Protein AF-A0A822EPQ9-F1 (afdb_monomer_lite)

Secondary structure (DSSP, 8-state):
-HHHHHHHH--SS-HHHHHHHHHHHHHH-EEPPHHHHHHHHHTHHHHHH-HHHHHHHEEETTTTEEP-TT-EE--HHHHHHHHHHHHH-THHHHTSHHHHHHHHHHHHTT----HHHHHT--PPP-PPEEEEEETTEEEEE--TT--

Radius of gyration: 19.86 Å; chains: 1; bounding box: 43×43×46 Å

Foldseek 3Di:
DVVVCCVPPNDDDALLVVLVVVLVCQAVFDAQAQVNQVVCVVCLVVLVVDPVSCVFFQPDPVVSHGDHGRDTTHNNVVSVVSNCCSVVNCCCCLPNDVLVVVQVVCVVVVHDDDSVNSNPDDDDDDFFDWDDPDPPDIDGHDDPPPD

Structure (mmCIF, N/CA/C/O backbone):
data_AF-A0A822EPQ9-F1
#
_entry.id   AF-A0A822EPQ9-F1
#
loop_
_atom_site.group_PDB
_atom_site.id
_atom_site.type_symbol
_atom_site.label_atom_id
_atom_site.label_alt_id
_atom_site.label_comp_id
_atom_site.label_asym_id
_atom_site.label_entity_id
_atom_site.label_seq_id
_atom_site.pdbx_PDB_ins_code
_atom_site.Cartn_x
_atom_site.Cartn_y
_atom_site.Cartn_z
_atom_site.occupancy
_atom_site.B_iso_or_equiv
_atom_site.auth_seq_id
_atom_site.auth_comp_id
_atom_site.auth_asym_id
_atom_site.auth_atom_id
_atom_site.pdbx_PDB_model_num
ATOM 1 N N . ALA A 1 1 ? 3.995 -3.486 -11.607 1.00 85.81 1 ALA A N 1
ATOM 2 C CA . ALA A 1 1 ? 5.101 -2.502 -11.711 1.00 85.81 1 ALA A CA 1
ATOM 3 C C . ALA A 1 1 ? 6.364 -2.979 -10.991 1.00 85.81 1 ALA A C 1
ATOM 5 O O . ALA A 1 1 ? 7.373 -3.169 -11.655 1.00 85.81 1 ALA A O 1
ATOM 6 N N . TYR A 1 2 ? 6.314 -3.237 -9.674 1.00 92.31 2 TYR A N 1
ATOM 7 C CA . TYR A 1 2 ? 7.493 -3.632 -8.882 1.00 92.31 2 TYR A CA 1
ATOM 8 C C . TYR A 1 2 ? 8.238 -4.866 -9.400 1.00 92.31 2 TYR A C 1
ATOM 10 O O . TYR A 1 2 ? 9.458 -4.827 -9.490 1.00 92.31 2 TYR A O 1
ATOM 18 N N . ARG A 1 3 ? 7.529 -5.935 -9.792 1.00 90.75 3 ARG A N 1
ATOM 19 C CA . ARG A 1 3 ? 8.173 -7.125 -10.368 1.00 90.75 3 ARG A CA 1
ATOM 20 C C . ARG A 1 3 ? 8.945 -6.808 -11.643 1.00 90.75 3 ARG A C 1
ATOM 22 O O . ARG A 1 3 ? 10.094 -7.203 -11.752 1.00 90.75 3 ARG A O 1
ATOM 29 N N . LYS A 1 4 ? 8.323 -6.073 -12.570 1.00 90.50 4 LYS A N 1
ATOM 30 C CA . LYS A 1 4 ? 8.950 -5.668 -13.833 1.00 90.50 4 LYS A CA 1
ATOM 31 C C . LYS A 1 4 ? 10.167 -4.767 -13.592 1.00 90.50 4 LYS A C 1
ATOM 33 O O . LYS A 1 4 ? 11.213 -4.983 -14.179 1.00 90.50 4 LYS A O 1
ATOM 38 N N . ALA A 1 5 ? 10.083 -3.820 -12.656 1.00 92.19 5 ALA A N 1
ATOM 39 C CA . ALA A 1 5 ? 11.249 -3.026 -12.259 1.00 92.19 5 ALA A CA 1
ATOM 40 C C . ALA A 1 5 ? 12.370 -3.898 -11.656 1.00 92.19 5 ALA A C 1
ATOM 42 O O . ALA A 1 5 ? 13.535 -3.715 -11.994 1.00 92.19 5 ALA A O 1
ATOM 43 N N . TYR A 1 6 ? 12.022 -4.869 -10.803 1.00 92.56 6 TYR A N 1
ATOM 44 C CA . TYR A 1 6 ? 12.978 -5.814 -10.223 1.00 92.56 6 TYR A CA 1
ATOM 45 C C . TYR A 1 6 ? 13.628 -6.722 -11.276 1.00 92.56 6 TYR A C 1
ATOM 47 O O . TYR A 1 6 ? 14.815 -7.003 -11.168 1.00 92.56 6 TYR A O 1
ATOM 55 N N . SER A 1 7 ? 12.892 -7.169 -12.297 1.00 90.62 7 SER A N 1
ATOM 56 C CA . SER A 1 7 ? 13.459 -8.004 -13.362 1.00 90.62 7 SER A CA 1
ATOM 57 C C . SER A 1 7 ? 14.383 -7.236 -14.306 1.00 90.62 7 SER A C 1
ATOM 59 O O . SER A 1 7 ? 15.365 -7.807 -14.760 1.00 90.62 7 SER A O 1
ATOM 61 N N . GLU A 1 8 ? 14.073 -5.970 -14.601 1.00 91.06 8 GLU A N 1
ATOM 62 C CA . GLU A 1 8 ? 14.841 -5.144 -15.550 1.00 91.06 8 GLU A CA 1
ATOM 63 C C . GLU A 1 8 ? 16.070 -4.486 -14.904 1.00 91.06 8 GLU A C 1
ATOM 65 O O . GLU A 1 8 ? 17.139 -4.424 -15.506 1.00 91.06 8 GLU A O 1
ATOM 70 N N . PHE A 1 9 ? 15.925 -3.984 -13.673 1.00 90.94 9 PHE A N 1
ATOM 71 C CA . PHE A 1 9 ? 16.939 -3.147 -13.011 1.00 90.94 9 PHE A CA 1
ATOM 72 C C . PHE A 1 9 ? 17.373 -3.669 -11.643 1.00 90.94 9 PHE A C 1
ATOM 74 O O . PHE A 1 9 ? 18.264 -3.097 -11.015 1.00 90.94 9 PHE A O 1
ATOM 81 N N . GLY A 1 10 ? 16.703 -4.702 -11.135 1.00 86.38 10 GLY A N 1
ATOM 82 C CA . GLY A 1 10 ? 17.043 -5.286 -9.849 1.00 86.38 10 GLY A CA 1
ATOM 83 C C . GLY A 1 10 ? 18.359 -6.058 -9.888 1.00 86.38 10 GLY A C 1
ATOM 84 O O . GLY A 1 10 ? 18.985 -6.273 -10.923 1.00 86.38 10 GLY A O 1
ATOM 85 N N . GLY A 1 11 ? 18.785 -6.481 -8.705 1.00 77.00 11 GLY A N 1
ATOM 86 C CA . GLY A 1 11 ? 20.053 -7.164 -8.488 1.00 77.00 11 GLY A CA 1
ATOM 87 C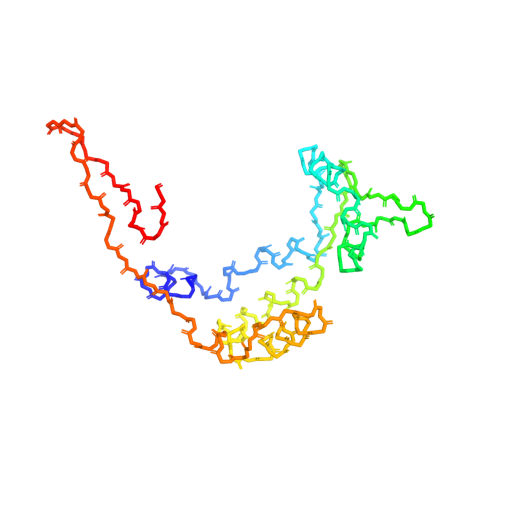 C . GLY A 1 11 ? 20.596 -6.840 -7.101 1.00 77.00 11 GLY A C 1
ATOM 88 O O . GLY A 1 11 ? 20.213 -5.846 -6.490 1.00 77.00 11 GLY A O 1
ATOM 89 N N . GLY A 1 12 ? 21.448 -7.710 -6.564 1.00 86.56 12 GLY A N 1
ATOM 90 C CA . GLY A 1 12 ? 22.094 -7.511 -5.259 1.00 86.56 12 GLY A CA 1
ATOM 91 C C . GLY A 1 12 ? 21.283 -7.946 -4.032 1.00 86.56 12 GLY A C 1
ATOM 92 O O . GLY A 1 12 ? 21.878 -8.143 -2.980 1.00 86.56 12 GLY A O 1
ATOM 93 N N . VAL A 1 13 ? 19.970 -8.163 -4.166 1.00 92.69 13 VAL A N 1
ATOM 94 C CA . VAL A 1 13 ? 19.099 -8.767 -3.138 1.00 92.69 13 VAL A CA 1
ATOM 95 C C . VAL A 1 13 ? 18.027 -9.645 -3.784 1.00 92.69 13 VAL A C 1
ATOM 97 O O . VAL A 1 13 ? 17.569 -9.377 -4.903 1.00 92.69 13 VAL A O 1
ATOM 100 N N . SER A 1 14 ? 17.614 -10.709 -3.101 1.00 94.12 14 SER A N 1
ATOM 101 C CA . SER A 1 14 ? 16.535 -11.574 -3.581 1.00 94.12 14 SER A CA 1
ATOM 102 C C . SER A 1 14 ? 15.172 -10.880 -3.492 1.00 94.12 14 SER A C 1
ATOM 104 O O . SER A 1 14 ? 14.944 -10.010 -2.650 1.00 94.12 14 SER A O 1
ATOM 106 N N . TRP A 1 15 ? 14.224 -11.307 -4.334 1.00 93.94 15 TRP A N 1
ATOM 107 C CA . TRP A 1 15 ? 12.845 -10.809 -4.310 1.00 93.94 15 TRP A CA 1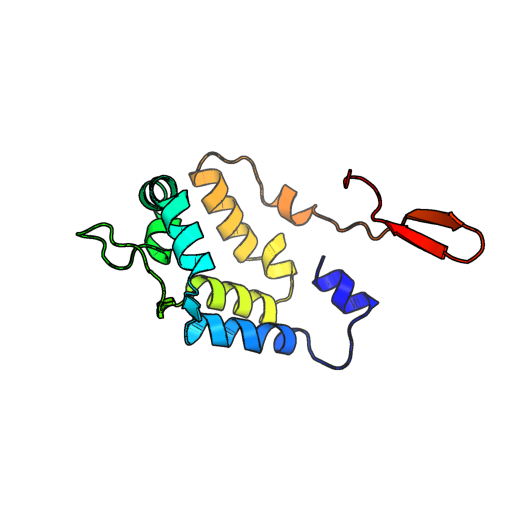
ATOM 108 C C . TRP A 1 15 ? 12.250 -10.869 -2.903 1.00 93.94 15 TRP A C 1
ATOM 110 O O . TRP A 1 15 ? 11.693 -9.889 -2.428 1.00 93.94 15 TRP A O 1
ATOM 120 N N . LYS A 1 16 ? 12.426 -12.000 -2.213 1.00 95.25 16 LYS A N 1
ATOM 121 C CA . LYS A 1 16 ? 11.891 -12.226 -0.869 1.00 95.25 16 LYS A CA 1
ATOM 122 C C . LYS A 1 16 ? 12.478 -11.266 0.170 1.00 95.25 16 LYS A C 1
ATOM 124 O O . LYS A 1 16 ? 11.750 -10.840 1.069 1.00 95.25 16 LYS A O 1
ATOM 129 N N . GLU A 1 17 ? 13.763 -10.931 0.057 1.00 95.31 17 GLU A N 1
ATOM 130 C CA . GLU A 1 17 ? 14.462 -10.031 0.987 1.00 95.31 17 GLU A CA 1
ATOM 131 C C . GLU A 1 17 ? 13.937 -8.597 0.925 1.00 95.31 17 GLU A C 1
ATOM 133 O O . GLU A 1 17 ? 13.859 -7.946 1.965 1.00 95.31 17 GLU A O 1
ATOM 138 N N . LEU A 1 18 ? 13.472 -8.134 -0.241 1.00 95.12 18 LEU A N 1
ATOM 139 C CA . LEU A 1 18 ? 12.884 -6.795 -0.393 1.00 95.12 18 LEU A CA 1
ATOM 140 C C . LEU A 1 18 ? 11.655 -6.569 0.500 1.00 95.12 18 LEU A C 1
ATOM 142 O O . LEU A 1 18 ? 11.375 -5.438 0.890 1.00 95.12 18 LEU A O 1
ATOM 146 N N . PHE A 1 19 ? 10.924 -7.632 0.839 1.00 96.88 19 PHE A N 1
ATOM 147 C CA . PHE A 1 19 ? 9.701 -7.542 1.641 1.00 96.88 19 PHE A CA 1
ATOM 148 C C . PHE A 1 19 ? 9.954 -7.678 3.141 1.00 96.88 19 PHE A C 1
ATOM 150 O O . PHE A 1 19 ? 9.114 -7.241 3.930 1.00 96.88 19 PHE A O 1
ATOM 157 N N . GLN A 1 20 ? 11.075 -8.284 3.552 1.00 97.31 20 GLN A N 1
ATOM 158 C CA . GLN A 1 20 ? 11.307 -8.635 4.958 1.00 97.31 20 GLN A CA 1
ATOM 159 C C . GLN A 1 20 ? 11.217 -7.434 5.907 1.00 97.31 20 GLN A C 1
ATOM 161 O O . GLN A 1 20 ? 10.493 -7.549 6.899 1.00 97.31 20 GLN A O 1
ATOM 166 N N . PRO A 1 21 ? 11.825 -6.266 5.607 1.00 97.88 21 PRO A N 1
ATOM 167 C CA . PRO A 1 21 ? 11.735 -5.117 6.504 1.00 97.88 21 PRO A CA 1
ATOM 168 C C . PRO A 1 21 ? 10.287 -4.666 6.730 1.00 97.88 21 PRO A C 1
ATOM 170 O O . PRO A 1 21 ? 9.869 -4.418 7.858 1.00 97.88 21 PRO A O 1
ATOM 173 N N . THR A 1 22 ? 9.474 -4.607 5.672 1.00 97.94 22 THR A N 1
ATOM 174 C CA . THR A 1 22 ? 8.075 -4.172 5.784 1.00 97.94 22 THR A CA 1
ATOM 175 C C . THR A 1 22 ? 7.194 -5.219 6.461 1.00 97.94 22 THR A C 1
ATOM 177 O O . THR A 1 22 ? 6.314 -4.852 7.241 1.00 97.94 22 THR A O 1
ATOM 180 N N . ILE A 1 23 ? 7.428 -6.512 6.214 1.00 98.56 23 ILE A N 1
ATOM 181 C CA . ILE A 1 23 ? 6.736 -7.600 6.925 1.00 98.56 23 ILE A CA 1
ATOM 182 C C . ILE A 1 23 ? 7.013 -7.497 8.428 1.00 98.56 23 ILE A C 1
ATOM 184 O O . ILE A 1 23 ? 6.070 -7.564 9.221 1.00 98.56 23 ILE A O 1
ATOM 188 N N . GLN A 1 24 ? 8.272 -7.273 8.814 1.00 98.50 24 GLN A N 1
ATOM 189 C CA . GLN A 1 24 ? 8.669 -7.099 10.209 1.00 98.50 24 GLN A CA 1
ATOM 190 C C . GLN A 1 24 ? 7.969 -5.891 10.839 1.00 98.50 24 GLN A C 1
ATOM 192 O O . GLN A 1 24 ? 7.290 -6.059 11.849 1.00 98.50 24 GLN A O 1
ATOM 197 N N . LEU A 1 25 ? 8.005 -4.719 10.195 1.00 98.31 25 LEU A N 1
ATOM 198 C CA . LEU A 1 25 ? 7.288 -3.527 10.671 1.00 98.31 25 LEU A CA 1
ATOM 199 C C . LEU A 1 25 ? 5.782 -3.778 10.841 1.00 98.31 25 LEU A C 1
ATOM 201 O O . LEU A 1 25 ? 5.176 -3.330 11.810 1.00 98.31 25 LEU A O 1
ATOM 205 N N . CYS A 1 26 ? 5.158 -4.525 9.927 1.00 98.31 26 CYS A N 1
ATOM 206 C CA . CYS A 1 26 ? 3.738 -4.855 10.034 1.00 98.31 26 CYS A CA 1
ATOM 207 C C . CYS A 1 26 ? 3.430 -5.796 11.210 1.00 98.31 26 CYS A C 1
ATOM 209 O O . CYS A 1 26 ? 2.322 -5.736 11.752 1.00 98.31 26 CYS A O 1
ATOM 211 N N . ARG A 1 27 ? 4.370 -6.675 11.581 1.00 98.19 27 ARG A N 1
ATOM 212 C CA . ARG A 1 27 ? 4.225 -7.634 12.686 1.00 98.19 27 ARG A CA 1
ATOM 213 C C . ARG A 1 27 ? 4.560 -7.022 14.038 1.00 98.19 27 ARG A C 1
ATOM 215 O O . ARG A 1 27 ? 3.804 -7.221 14.979 1.00 98.19 27 ARG A O 1
ATOM 222 N N . GLU A 1 28 ? 5.657 -6.287 14.131 1.00 98.06 28 GLU A N 1
ATOM 223 C CA . GLU A 1 28 ? 6.104 -5.637 15.366 1.00 98.06 28 GLU A CA 1
ATOM 224 C C . GLU A 1 28 ? 5.231 -4.425 15.694 1.00 98.06 28 GLU A C 1
ATOM 226 O O . GLU A 1 28 ? 4.866 -4.208 16.848 1.00 98.06 28 GLU A O 1
ATOM 231 N N . GLY A 1 29 ? 4.787 -3.721 14.656 1.00 97.44 29 GLY A N 1
ATOM 232 C CA . GLY A 1 29 ? 3.958 -2.535 14.747 1.00 97.44 29 GLY A CA 1
ATOM 233 C C . GLY A 1 29 ? 4.749 -1.264 14.467 1.00 97.44 29 GLY A C 1
ATOM 234 O O . GLY A 1 29 ? 5.974 -1.219 14.550 1.00 97.44 29 GLY A O 1
ATOM 235 N N . ILE A 1 30 ? 4.018 -0.217 14.103 1.00 97.19 30 ILE A N 1
ATOM 236 C CA . ILE A 1 30 ? 4.573 1.086 13.742 1.00 97.19 30 ILE A CA 1
ATOM 237 C C . ILE A 1 30 ? 4.006 2.119 14.711 1.00 97.19 30 ILE A C 1
ATOM 239 O O . ILE A 1 30 ? 2.800 2.130 14.959 1.00 97.19 30 ILE A O 1
ATOM 243 N N . VAL A 1 31 ? 4.871 2.982 15.245 1.00 98.31 31 VAL A N 1
ATOM 244 C CA . VAL A 1 31 ? 4.451 4.108 16.086 1.00 98.31 31 VAL A CA 1
ATOM 245 C C . VAL A 1 31 ? 3.830 5.181 15.202 1.00 98.31 31 VAL A C 1
ATOM 247 O O . VAL A 1 31 ? 4.450 5.652 14.245 1.00 98.31 31 VAL A O 1
ATOM 250 N N . ILE A 1 32 ? 2.604 5.573 15.523 1.00 98.19 32 ILE A N 1
ATOM 251 C CA . ILE A 1 32 ? 1.872 6.592 14.783 1.00 98.19 32 ILE A CA 1
ATOM 252 C C . ILE A 1 32 ? 2.476 7.962 15.077 1.00 98.19 32 ILE A C 1
ATOM 254 O O . ILE A 1 32 ? 2.546 8.417 16.219 1.00 98.19 32 ILE A O 1
ATOM 258 N N . THR A 1 33 ? 2.885 8.643 14.014 1.00 98.25 33 THR A N 1
ATOM 259 C CA . THR A 1 33 ? 3.377 10.022 14.083 1.00 98.25 33 THR A CA 1
ATOM 260 C C . THR A 1 33 ? 2.223 11.017 14.206 1.00 98.25 33 THR A C 1
ATOM 262 O O . THR A 1 33 ? 1.088 10.731 13.822 1.00 98.25 33 THR A O 1
ATOM 265 N N . LYS A 1 34 ? 2.522 12.243 14.646 1.00 98.44 34 LYS A N 1
ATOM 266 C CA . LYS A 1 34 ? 1.550 13.345 14.709 1.00 98.44 34 LYS A CA 1
ATOM 267 C C . LYS A 1 34 ? 0.771 13.561 13.405 1.00 98.44 34 LYS A C 1
ATOM 269 O O . LYS A 1 34 ? -0.444 13.755 13.425 1.00 98.44 34 LYS A O 1
ATOM 274 N N . ILE A 1 35 ? 1.462 13.518 12.263 1.00 98.06 35 ILE A N 1
ATOM 275 C CA . ILE A 1 35 ? 0.842 13.731 10.946 1.00 98.06 35 ILE A CA 1
ATOM 276 C C . ILE A 1 35 ? -0.107 12.573 10.612 1.00 98.06 35 ILE A C 1
ATOM 278 O O . ILE A 1 35 ? -1.224 12.810 10.164 1.00 98.06 35 ILE A O 1
ATOM 282 N N . GLN A 1 36 ? 0.286 11.329 10.896 1.00 97.69 36 GLN A N 1
ATOM 283 C CA . GLN A 1 36 ? -0.585 10.167 10.692 1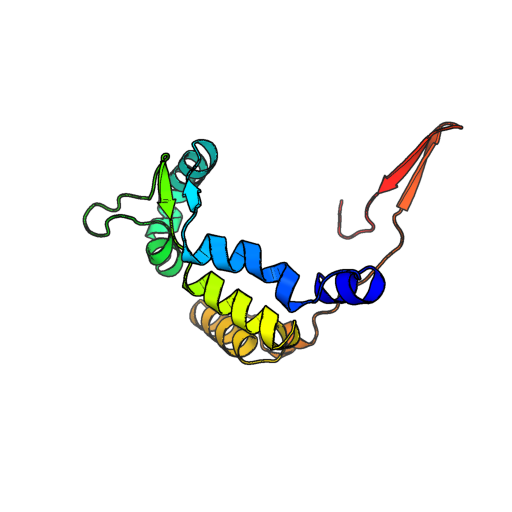.00 97.69 36 GLN A CA 1
ATOM 284 C C . GLN A 1 36 ? -1.815 10.208 11.603 1.00 97.69 36 GLN A C 1
ATOM 286 O O . GLN A 1 36 ? -2.917 9.945 11.135 1.00 97.69 36 GLN A O 1
ATOM 291 N N . ALA A 1 37 ? -1.652 10.583 12.875 1.00 98.19 37 ALA A N 1
ATOM 292 C CA . ALA A 1 37 ? -2.771 10.747 13.801 1.00 98.19 37 ALA A CA 1
ATOM 293 C C . ALA A 1 37 ? -3.746 11.837 13.334 1.00 98.19 37 ALA A C 1
ATOM 295 O O . ALA A 1 37 ? -4.960 11.681 13.460 1.00 98.19 37 AL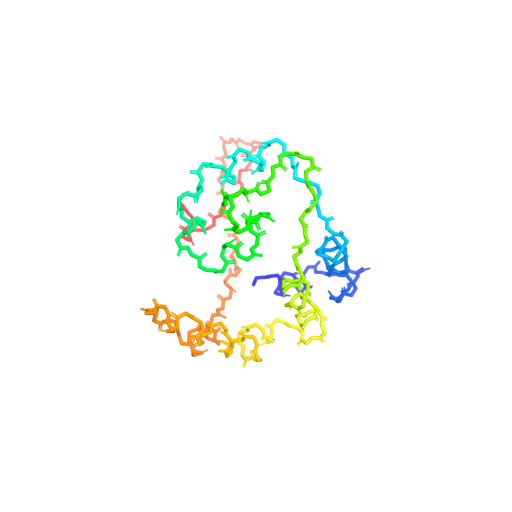A A O 1
ATOM 296 N N . THR A 1 38 ? -3.221 12.925 12.766 1.00 98.31 38 THR A N 1
ATOM 297 C CA . THR A 1 38 ? -4.039 13.990 12.170 1.00 98.31 38 THR A CA 1
ATOM 298 C C . THR A 1 38 ? -4.840 13.439 10.989 1.00 98.31 38 THR A C 1
ATOM 300 O O . THR A 1 38 ? -6.066 13.503 11.019 1.00 98.31 38 THR A O 1
ATOM 303 N N . ALA A 1 39 ? -4.182 12.779 10.030 1.00 97.88 39 ALA A N 1
ATOM 304 C CA . ALA A 1 39 ? -4.840 12.193 8.860 1.00 97.88 39 ALA A CA 1
ATOM 305 C C . ALA A 1 39 ? -5.896 11.134 9.230 1.00 97.88 39 ALA A C 1
ATOM 307 O O . ALA A 1 39 ? -6.983 11.118 8.662 1.00 97.88 39 ALA A O 1
ATOM 308 N N . ILE A 1 40 ? -5.617 10.272 10.217 1.00 97.69 40 ILE A N 1
ATOM 309 C CA . ILE A 1 40 ? -6.577 9.276 10.726 1.00 97.69 40 ILE A CA 1
ATOM 310 C C . ILE A 1 40 ? -7.824 9.963 11.298 1.00 97.69 40 ILE A C 1
ATOM 312 O O . ILE A 1 40 ? -8.945 9.518 11.050 1.00 97.69 40 ILE A O 1
ATOM 316 N N . ASN A 1 41 ? -7.648 11.051 12.052 1.00 97.44 41 ASN A N 1
ATOM 317 C CA . ASN A 1 41 ? -8.771 11.790 12.624 1.00 97.44 41 ASN A CA 1
ATOM 318 C C . ASN A 1 41 ? -9.580 12.551 11.566 1.00 97.44 41 ASN A C 1
ATOM 320 O O . ASN A 1 41 ? -10.805 12.602 11.684 1.00 97.44 41 ASN A O 1
ATOM 324 N N . GLU A 1 42 ? -8.937 13.091 10.529 1.00 98.19 42 GLU A N 1
ATOM 325 C CA . GLU A 1 42 ? -9.611 13.788 9.422 1.00 98.19 42 GLU A CA 1
ATOM 326 C C . GLU A 1 42 ? -10.622 12.887 8.698 1.00 98.19 42 GLU A C 1
ATOM 328 O O . GLU A 1 42 ? -11.718 13.334 8.366 1.00 98.19 42 GLU A O 1
ATOM 333 N N . VAL A 1 43 ? -10.308 11.597 8.534 1.00 97.75 43 VAL A N 1
ATOM 334 C CA . VAL A 1 43 ? -11.189 10.614 7.870 1.00 97.75 43 VAL A CA 1
ATOM 335 C C . VAL A 1 43 ? -11.957 9.718 8.852 1.00 97.75 43 VAL A C 1
ATOM 337 O O . VAL A 1 43 ? -12.466 8.659 8.477 1.00 97.75 43 VAL A O 1
ATOM 340 N N . LYS A 1 44 ? -12.087 10.128 10.124 1.00 97.44 44 LYS A N 1
ATOM 341 C CA . LYS A 1 44 ? -12.737 9.329 11.181 1.00 97.44 44 LYS A CA 1
ATOM 342 C C . LYS A 1 44 ? -14.127 8.833 10.789 1.00 97.44 44 LYS A C 1
ATOM 344 O O . LYS A 1 44 ? -14.463 7.683 11.062 1.00 97.44 44 LYS A O 1
ATOM 349 N N . ALA A 1 45 ? -14.942 9.681 10.164 1.00 97.62 45 ALA A N 1
ATOM 350 C CA . ALA A 1 45 ? -16.299 9.307 9.776 1.00 97.62 45 ALA A CA 1
ATOM 351 C C . ALA A 1 45 ? -16.316 8.124 8.794 1.00 97.62 45 ALA A C 1
ATOM 353 O O . ALA A 1 45 ? -17.146 7.229 8.944 1.00 97.62 45 ALA A O 1
ATOM 354 N N . ASP A 1 46 ? -15.388 8.088 7.840 1.00 97.50 46 ASP A N 1
ATOM 355 C CA . ASP A 1 46 ? -15.306 7.021 6.841 1.00 97.50 46 ASP A CA 1
ATOM 356 C C . ASP A 1 46 ? -14.695 5.751 7.435 1.00 97.50 46 ASP A C 1
ATOM 358 O O . ASP A 1 46 ? -15.214 4.657 7.205 1.00 97.50 46 ASP A O 1
ATOM 362 N N . ILE A 1 47 ? -13.699 5.891 8.320 1.00 97.75 47 ILE A N 1
ATOM 363 C CA . ILE A 1 47 ? -13.164 4.768 9.105 1.00 97.75 47 ILE A CA 1
ATOM 364 C C . ILE A 1 47 ? -14.274 4.073 9.895 1.00 97.75 47 ILE A C 1
ATOM 366 O O . ILE A 1 47 ? -14.310 2.849 9.944 1.00 97.75 47 ILE A O 1
ATOM 370 N N . LEU A 1 48 ? -15.172 4.828 10.536 1.00 96.75 48 LEU A N 1
ATOM 371 C CA . LEU A 1 48 ? -16.231 4.243 11.363 1.00 96.75 48 LEU A CA 1
ATOM 372 C C . LEU A 1 48 ? -17.356 3.595 10.547 1.00 96.75 48 LEU A C 1
ATOM 374 O O . LEU A 1 48 ? -18.050 2.741 11.105 1.00 96.75 48 LEU A O 1
ATOM 378 N N . LYS A 1 49 ? -17.528 3.982 9.276 1.00 96.00 49 LYS A N 1
ATOM 379 C CA . LYS A 1 49 ? -18.505 3.396 8.345 1.00 96.00 49 LYS A CA 1
ATOM 380 C C . LYS A 1 49 ? -18.002 2.101 7.711 1.00 96.00 49 LYS A C 1
ATOM 382 O O . LYS A 1 49 ? -18.810 1.206 7.488 1.00 96.00 49 LYS A O 1
ATOM 387 N N . ASP A 1 50 ? -16.702 1.991 7.441 1.00 94.25 50 ASP A N 1
ATOM 388 C CA . ASP A 1 50 ? -16.112 0.825 6.780 1.00 94.25 50 ASP A CA 1
ATOM 389 C C . ASP A 1 50 ? -15.618 -0.236 7.792 1.00 94.25 50 ASP A C 1
ATOM 391 O O . ASP A 1 50 ? -14.682 0.015 8.559 1.00 94.25 50 ASP A O 1
ATOM 395 N N . PRO A 1 51 ? -16.187 -1.458 7.813 1.00 92.88 51 PRO A N 1
ATOM 396 C CA . PRO A 1 51 ? -15.786 -2.498 8.763 1.00 92.88 51 PRO A CA 1
ATOM 397 C C . PRO A 1 51 ? -14.315 -2.928 8.656 1.00 92.88 51 PRO A C 1
ATOM 399 O O . PRO A 1 51 ? -13.736 -3.379 9.650 1.00 92.88 51 PRO A O 1
ATOM 402 N N . GLY A 1 52 ? -13.705 -2.826 7.472 1.00 92.62 52 GLY A N 1
ATOM 403 C CA . GLY A 1 52 ? -12.296 -3.142 7.244 1.00 92.62 52 GLY A CA 1
ATOM 404 C C . GLY A 1 52 ? -11.374 -2.105 7.881 1.00 92.62 52 GLY A C 1
ATOM 405 O O . GLY A 1 52 ? -10.450 -2.466 8.613 1.00 92.62 52 GLY A O 1
ATOM 406 N N . MET A 1 53 ? -11.672 -0.825 7.682 1.00 95.06 53 MET A N 1
ATOM 407 C CA . MET A 1 53 ? -10.964 0.300 8.285 1.00 95.06 53 MET A CA 1
ATOM 408 C C . MET A 1 53 ? -11.134 0.314 9.800 1.00 95.06 53 MET A C 1
ATOM 410 O O . MET A 1 53 ? -10.150 0.536 10.507 1.00 95.06 53 MET A O 1
ATOM 414 N N . ARG A 1 54 ? -12.327 -0.010 10.324 1.00 96.19 54 ARG A N 1
ATOM 415 C CA . ARG A 1 54 ? -12.539 -0.154 11.776 1.00 96.19 54 ARG A CA 1
ATOM 416 C C . ARG A 1 54 ? -11.560 -1.142 12.402 1.00 96.19 54 ARG A C 1
ATOM 418 O O . ARG A 1 54 ? -10.932 -0.818 13.402 1.00 96.19 54 ARG A O 1
ATOM 425 N N . LYS A 1 55 ? -11.390 -2.324 11.798 1.00 94.94 55 LYS A N 1
ATOM 426 C CA . LYS A 1 55 ? -10.472 -3.371 12.295 1.00 94.94 55 LYS A CA 1
ATOM 427 C C . LYS A 1 55 ? -9.012 -2.924 12.353 1.00 94.94 55 LYS A C 1
ATOM 429 O O . LYS A 1 55 ? -8.218 -3.554 13.040 1.00 94.94 55 LYS A O 1
ATOM 434 N N . ILE A 1 56 ? -8.661 -1.896 11.592 1.00 95.69 56 ILE A N 1
ATOM 435 C CA . ILE A 1 56 ? -7.303 -1.382 11.492 1.00 95.69 56 ILE A CA 1
ATOM 436 C C . ILE A 1 56 ? -7.113 -0.195 12.439 1.00 95.69 56 ILE A C 1
ATOM 438 O O . ILE A 1 56 ? -6.154 -0.175 13.200 1.00 95.69 56 ILE A O 1
ATOM 442 N N . TYR A 1 57 ? -7.991 0.804 12.370 1.00 97.12 57 TYR A N 1
ATOM 443 C CA . TYR A 1 57 ? -7.740 2.123 12.953 1.00 97.12 57 TYR A CA 1
ATOM 444 C C . TYR A 1 57 ? -8.502 2.391 14.255 1.00 97.12 57 TYR A C 1
ATOM 446 O O . TYR A 1 57 ? -8.166 3.350 14.947 1.00 97.12 57 TYR A O 1
ATOM 454 N N . VAL A 1 58 ? -9.496 1.570 14.619 1.00 97.38 58 VAL A N 1
ATOM 455 C CA . VAL A 1 58 ? -10.225 1.708 15.890 1.00 97.38 58 VAL A CA 1
ATOM 456 C C . VAL A 1 58 ? -9.490 0.937 16.984 1.00 97.38 58 VAL A C 1
ATOM 458 O O . VAL A 1 58 ? -9.452 -0.292 16.979 1.00 97.38 58 VAL A O 1
ATOM 461 N N . LYS A 1 59 ? -8.954 1.675 17.953 1.00 96.44 59 LYS A N 1
ATOM 462 C CA . LYS A 1 59 ? -8.272 1.157 19.142 1.00 96.44 59 LYS A CA 1
ATOM 463 C C . LYS A 1 59 ? -9.259 0.589 20.161 1.00 96.44 59 LYS A C 1
ATOM 465 O O . LYS A 1 59 ? -9.005 -0.454 20.757 1.00 96.44 59 LYS A O 1
ATOM 470 N N . ASN A 1 60 ? -10.408 1.246 20.337 1.00 95.31 60 ASN A N 1
ATOM 471 C CA . ASN A 1 60 ? -11.474 0.782 21.224 1.00 95.31 60 ASN A CA 1
ATOM 472 C C . ASN A 1 60 ? -12.842 0.870 20.533 1.00 95.31 60 ASN A C 1
ATOM 474 O O . ASN A 1 60 ? -13.353 1.948 20.228 1.00 95.31 60 ASN A O 1
ATOM 478 N N . ASN A 1 61 ? -13.458 -0.293 20.311 1.00 91.38 61 ASN A N 1
ATOM 479 C CA . ASN A 1 61 ? -14.740 -0.404 19.614 1.00 91.38 61 ASN A CA 1
ATOM 480 C C . ASN A 1 61 ? -15.943 0.116 20.415 1.00 91.38 61 ASN A C 1
ATOM 482 O O . ASN A 1 61 ? -16.947 0.465 19.802 1.00 91.38 61 ASN A O 1
ATOM 486 N N . GLN A 1 62 ? -15.861 0.184 21.746 1.00 93.56 62 GLN A N 1
ATOM 487 C CA . GLN A 1 62 ? -16.952 0.688 22.589 1.00 93.56 62 GLN A CA 1
ATOM 488 C C . GLN A 1 62 ? -17.027 2.217 22.543 1.00 93.56 62 GLN A C 1
ATOM 490 O O . GLN A 1 62 ? -18.113 2.787 22.508 1.00 93.56 62 GLN A O 1
ATOM 495 N N . THR A 1 63 ? -15.870 2.878 22.506 1.00 95.81 63 THR A N 1
ATOM 496 C CA . THR A 1 63 ? -15.759 4.345 22.506 1.00 95.81 63 THR A CA 1
ATOM 497 C C . THR A 1 63 ? -15.576 4.934 21.106 1.00 95.81 63 THR A C 1
ATOM 499 O O . THR A 1 63 ? -15.634 6.152 20.945 1.00 95.81 63 THR A O 1
ATOM 502 N N . ASN A 1 64 ? -15.360 4.093 20.084 1.00 95.38 64 ASN A N 1
ATOM 503 C CA . ASN A 1 64 ? -14.903 4.508 18.752 1.00 95.38 64 ASN A CA 1
ATOM 504 C C . ASN A 1 64 ? -13.637 5.387 18.819 1.00 95.38 64 ASN A C 1
ATOM 506 O O . ASN A 1 64 ? -13.469 6.335 18.041 1.00 95.38 64 ASN A O 1
ATOM 510 N N . GLU A 1 65 ? -12.764 5.090 19.782 1.00 97.06 65 GLU A N 1
ATOM 511 C CA . GLU A 1 65 ? -11.446 5.702 19.898 1.00 97.06 65 GLU A CA 1
ATOM 512 C C . GLU A 1 65 ? -10.557 5.162 18.780 1.00 97.06 65 GLU A C 1
ATOM 514 O O . GLU A 1 65 ? -10.434 3.947 18.603 1.00 97.06 65 GLU A O 1
ATOM 519 N N . LEU A 1 66 ? -9.965 6.072 18.010 1.00 97.88 66 LEU A N 1
ATOM 520 C CA . LEU A 1 66 ? -8.999 5.730 16.976 1.00 97.88 66 LEU A CA 1
ATOM 521 C C . LEU A 1 66 ? -7.594 5.709 17.568 1.00 97.88 66 LEU A C 1
ATOM 523 O O . LEU A 1 66 ? -7.326 6.406 18.545 1.00 97.88 66 LEU A O 1
ATOM 527 N N . TYR A 1 67 ? -6.697 4.946 16.953 1.00 97.94 67 TYR A N 1
ATOM 528 C CA . TYR A 1 67 ? -5.278 5.044 17.272 1.00 97.94 67 TYR A CA 1
ATOM 529 C C . TYR A 1 67 ? -4.751 6.466 17.008 1.00 97.94 67 TYR A C 1
ATOM 531 O O . TYR A 1 67 ? -5.025 7.052 15.956 1.00 97.94 67 TYR A O 1
ATOM 539 N N . GLY A 1 68 ? -4.010 7.012 17.972 1.00 97.81 68 GLY A N 1
ATOM 540 C CA . GLY A 1 68 ? -3.483 8.377 17.964 1.00 97.81 68 GLY A CA 1
ATOM 541 C C . GLY A 1 68 ? -1.956 8.441 17.958 1.00 97.81 68 GLY A C 1
ATOM 542 O O . GLY A 1 68 ? -1.273 7.430 17.843 1.00 97.81 68 GLY A O 1
ATOM 543 N N . GLU A 1 69 ? -1.410 9.652 18.068 1.00 98.38 69 GLU A N 1
ATOM 544 C CA . GLU A 1 69 ? 0.040 9.872 18.121 1.00 98.38 69 GLU A CA 1
ATOM 545 C C . GLU A 1 69 ? 0.675 9.088 19.279 1.00 98.38 69 GLU A C 1
ATOM 547 O O . GLU A 1 69 ? 0.161 9.089 20.396 1.00 98.38 69 GLU A O 1
ATOM 552 N N . GLY A 1 70 ? 1.797 8.422 19.005 1.00 98.44 70 GLY A N 1
ATOM 553 C CA . GLY A 1 70 ? 2.520 7.610 19.984 1.00 98.44 70 GLY A CA 1
ATOM 554 C C . GLY A 1 70 ? 1.946 6.207 20.197 1.00 98.44 70 GLY A C 1
ATOM 555 O O . GLY A 1 70 ? 2.638 5.366 20.768 1.00 98.44 70 GLY A O 1
ATOM 556 N N . ASP A 1 71 ? 0.738 5.914 19.706 1.00 98.25 71 ASP A N 1
ATOM 557 C CA . ASP A 1 71 ? 0.226 4.548 19.715 1.00 98.25 71 ASP A CA 1
ATOM 558 C C . ASP A 1 71 ? 0.970 3.666 18.700 1.00 98.25 71 ASP A C 1
ATOM 560 O O . ASP A 1 71 ? 1.368 4.120 17.625 1.00 98.25 71 ASP A O 1
ATOM 564 N N . THR A 1 72 ? 1.088 2.373 19.009 1.00 98.06 72 THR A N 1
ATOM 565 C CA . THR A 1 72 ? 1.647 1.367 18.098 1.00 98.06 72 THR A CA 1
ATOM 566 C C . THR A 1 72 ? 0.531 0.592 17.407 1.00 98.06 72 THR A C 1
ATOM 568 O O . THR A 1 72 ? -0.276 -0.067 18.066 1.00 98.06 72 THR A O 1
ATOM 571 N N . ILE A 1 73 ? 0.514 0.618 16.073 1.00 96.56 73 ILE A N 1
ATOM 572 C CA . ILE A 1 73 ? -0.440 -0.130 15.244 1.00 96.56 73 ILE A CA 1
ATOM 573 C C . ILE A 1 73 ? 0.246 -1.300 14.534 1.00 96.56 73 ILE A C 1
ATOM 575 O O . ILE A 1 73 ? 1.258 -1.126 13.856 1.00 96.56 73 ILE A O 1
ATOM 579 N N . GLN A 1 74 ? -0.331 -2.497 14.646 1.00 96.81 74 GLN A N 1
ATOM 580 C CA . GLN A 1 74 ? 0.089 -3.682 13.892 1.00 96.81 74 GLN A CA 1
ATOM 581 C C . GLN A 1 74 ? -0.779 -3.879 12.645 1.00 96.81 74 GLN A C 1
ATOM 583 O O . GLN A 1 74 ? -1.970 -3.571 12.621 1.00 96.81 74 GLN A O 1
ATOM 588 N N . ARG A 1 75 ? -0.189 -4.437 11.586 1.00 96.88 75 ARG A N 1
ATOM 589 C CA . ARG A 1 75 ? -0.833 -4.662 10.283 1.00 96.88 75 ARG A CA 1
ATOM 590 C C . ARG A 1 75 ? -0.716 -6.132 9.875 1.00 96.88 75 ARG A C 1
ATOM 592 O O . ARG A 1 75 ? -0.256 -6.450 8.785 1.00 96.88 75 ARG A O 1
ATOM 599 N N . LEU A 1 76 ? -1.167 -7.044 10.738 1.00 97.25 76 LEU A N 1
ATOM 600 C CA . LEU A 1 76 ? -0.964 -8.493 10.572 1.00 97.25 76 LEU A CA 1
ATOM 601 C C . LEU A 1 76 ? -1.552 -9.067 9.270 1.00 97.25 76 LEU A C 1
ATOM 603 O O . LEU A 1 76 ? -0.917 -9.899 8.626 1.00 97.25 76 LEU A O 1
ATOM 607 N N . LYS A 1 77 ? -2.732 -8.596 8.835 1.00 95.88 77 LYS A N 1
ATOM 608 C CA . LYS A 1 77 ? -3.321 -9.022 7.549 1.00 95.88 77 LYS A CA 1
ATOM 609 C C . LYS A 1 77 ? -2.450 -8.583 6.365 1.00 95.88 77 LYS A C 1
ATOM 611 O O . LYS A 1 77 ? -2.233 -9.371 5.454 1.00 95.88 77 LYS A O 1
ATOM 616 N N . LEU A 1 78 ? -1.901 -7.364 6.416 1.00 97.25 78 LEU A N 1
ATOM 617 C CA . LEU A 1 78 ? -0.967 -6.868 5.403 1.00 97.25 78 LEU A CA 1
ATOM 618 C C . LEU A 1 78 ? 0.351 -7.649 5.434 1.00 97.25 78 LEU A C 1
ATOM 620 O O . LEU A 1 78 ? 0.834 -8.026 4.374 1.00 97.25 78 LEU A O 1
ATOM 624 N N . ALA A 1 79 ? 0.891 -7.949 6.622 1.00 98.31 79 ALA A N 1
ATOM 625 C CA . ALA A 1 79 ? 2.077 -8.795 6.757 1.00 98.31 79 ALA A CA 1
ATOM 626 C C . ALA A 1 79 ? 1.873 -10.133 6.037 1.00 98.31 79 ALA A C 1
ATOM 628 O O . ALA A 1 79 ? 2.715 -10.537 5.243 1.00 98.31 79 ALA A O 1
ATOM 629 N N . ARG A 1 80 ? 0.710 -10.770 6.234 1.00 97.50 80 ARG A N 1
ATOM 630 C CA . ARG A 1 80 ? 0.389 -12.034 5.568 1.00 97.50 80 ARG A CA 1
ATOM 631 C C . ARG A 1 80 ? 0.286 -11.898 4.048 1.00 97.50 80 ARG A C 1
ATOM 633 O O . ARG A 1 80 ? 0.794 -12.755 3.332 1.00 97.50 80 ARG A O 1
ATOM 640 N N . THR A 1 81 ? -0.341 -10.833 3.549 1.00 97.06 81 THR A N 1
ATOM 641 C CA . THR A 1 81 ? -0.380 -10.541 2.107 1.00 97.06 81 THR A CA 1
ATOM 642 C C . THR A 1 81 ? 1.031 -10.384 1.536 1.00 97.06 81 THR A C 1
ATOM 644 O O . THR A 1 81 ? 1.346 -10.978 0.508 1.00 97.06 81 THR A O 1
ATOM 647 N N . LEU A 1 82 ? 1.896 -9.623 2.211 1.00 97.75 82 LEU A N 1
ATOM 648 C CA . LEU A 1 82 ? 3.275 -9.392 1.777 1.00 97.75 82 LEU A CA 1
ATOM 649 C C . LEU A 1 82 ? 4.120 -10.671 1.829 1.00 97.75 82 LEU A C 1
ATOM 651 O O . LEU A 1 82 ? 4.919 -10.888 0.927 1.00 97.75 82 LEU A O 1
ATOM 655 N N . GLU A 1 83 ? 3.916 -11.542 2.820 1.00 97.69 83 GLU A N 1
ATOM 656 C CA . GLU A 1 83 ? 4.554 -12.866 2.880 1.00 97.69 83 GLU A CA 1
ATOM 657 C C . GLU A 1 83 ? 4.198 -13.724 1.669 1.00 97.69 83 GLU A C 1
ATOM 659 O O . GLU A 1 83 ? 5.086 -14.288 1.035 1.00 97.69 83 GLU A O 1
ATOM 664 N N . ILE A 1 84 ? 2.911 -13.782 1.314 1.00 97.19 84 ILE A N 1
ATOM 665 C CA . ILE A 1 84 ? 2.445 -14.544 0.152 1.00 97.19 84 ILE A CA 1
ATOM 666 C C . ILE A 1 84 ? 3.112 -14.022 -1.128 1.00 97.19 84 ILE A C 1
ATOM 668 O O . ILE A 1 84 ? 3.615 -14.818 -1.916 1.00 97.19 84 ILE A O 1
ATOM 672 N N . ILE A 1 85 ? 3.181 -12.701 -1.316 1.00 96.62 85 ILE A N 1
ATOM 673 C CA . ILE A 1 85 ? 3.834 -12.088 -2.487 1.00 96.62 85 ILE A CA 1
ATOM 674 C C . ILE A 1 85 ? 5.351 -12.337 -2.478 1.00 96.62 85 ILE A C 1
ATOM 676 O O . ILE A 1 85 ? 5.956 -12.587 -3.523 1.00 96.62 85 ILE A O 1
ATOM 680 N N . ALA A 1 86 ? 5.985 -12.292 -1.307 1.00 96.00 86 ALA A N 1
ATOM 681 C CA . ALA A 1 86 ? 7.414 -12.544 -1.160 1.00 96.00 86 ALA A CA 1
ATOM 682 C C . ALA A 1 86 ? 7.784 -14.001 -1.491 1.00 96.00 86 ALA A C 1
ATOM 684 O O . ALA A 1 86 ? 8.866 -14.253 -2.021 1.00 96.00 86 ALA A O 1
ATOM 685 N N . GLU A 1 87 ? 6.899 -14.955 -1.189 1.00 95.44 87 GLU A N 1
ATOM 686 C CA . GLU A 1 87 ? 7.107 -16.387 -1.435 1.00 95.44 87 GLU A CA 1
ATOM 687 C C . GLU A 1 87 ? 6.703 -16.825 -2.843 1.00 95.44 87 GLU A C 1
ATOM 689 O O . GLU A 1 87 ? 7.423 -17.598 -3.472 1.00 95.44 87 GLU A O 1
ATOM 694 N N . LYS A 1 88 ? 5.559 -16.346 -3.336 1.00 93.81 88 LYS A N 1
ATOM 695 C CA . LYS A 1 88 ? 4.940 -16.821 -4.583 1.00 93.81 88 LYS A CA 1
ATOM 696 C C . LYS A 1 88 ? 5.139 -15.876 -5.772 1.00 93.81 88 LYS A C 1
ATOM 698 O O . LYS A 1 88 ? 4.768 -16.230 -6.884 1.00 93.81 88 LYS A O 1
ATOM 703 N N . GLY A 1 89 ? 5.727 -14.698 -5.561 1.00 91.75 89 GLY A N 1
ATOM 704 C CA . GLY A 1 89 ? 5.852 -13.670 -6.594 1.00 91.75 89 GLY A CA 1
ATOM 705 C C . GLY A 1 89 ? 4.587 -12.825 -6.754 1.00 91.75 89 GLY A C 1
ATOM 706 O O . GLY A 1 89 ? 3.631 -12.929 -5.985 1.00 91.75 89 GLY A O 1
ATOM 707 N N . ASP A 1 90 ? 4.592 -11.950 -7.753 1.00 89.06 90 ASP A N 1
ATOM 708 C CA . ASP A 1 90 ? 3.488 -11.037 -8.059 1.00 89.06 90 ASP A CA 1
ATOM 709 C C . ASP A 1 90 ? 2.275 -11.731 -8.684 1.00 89.06 90 ASP A C 1
ATOM 711 O O . ASP A 1 90 ? 1.155 -11.265 -8.475 1.00 89.06 90 ASP A O 1
ATOM 715 N N . ASP A 1 91 ? 2.460 -12.880 -9.337 1.00 91.81 91 ASP A N 1
ATOM 716 C CA . ASP A 1 91 ? 1.357 -13.721 -9.823 1.00 91.81 91 ASP A CA 1
ATOM 717 C C . ASP A 1 91 ? 0.355 -14.051 -8.712 1.00 91.81 91 ASP A C 1
ATOM 719 O O . ASP A 1 91 ? -0.851 -14.092 -8.944 1.00 91.81 91 ASP A O 1
ATOM 723 N N . ALA A 1 92 ? 0.815 -14.189 -7.464 1.00 93.50 92 ALA A N 1
ATOM 724 C CA . ALA A 1 92 ? -0.074 -14.421 -6.331 1.00 93.50 92 ALA A CA 1
ATOM 725 C C . ALA A 1 92 ? -1.143 -13.329 -6.168 1.00 93.50 92 ALA A C 1
ATOM 727 O O . ALA A 1 92 ? -2.245 -13.642 -5.720 1.00 93.50 92 ALA A O 1
ATOM 728 N N . PHE A 1 93 ? -0.818 -12.085 -6.540 1.00 94.62 93 PHE A N 1
ATOM 729 C CA . PHE A 1 93 ? -1.696 -10.918 -6.470 1.00 94.62 93 PHE A CA 1
ATOM 730 C C . PHE A 1 93 ? -2.635 -10.798 -7.678 1.00 94.62 93 PHE A C 1
ATOM 732 O O . PHE A 1 93 ? -3.793 -10.436 -7.493 1.00 94.62 93 PHE A O 1
ATOM 739 N N . TYR A 1 94 ? -2.156 -11.096 -8.890 1.00 94.50 94 TYR A N 1
ATOM 740 C CA . TYR A 1 94 ? -2.922 -10.869 -10.127 1.00 94.50 94 TYR A CA 1
ATOM 741 C C . TYR A 1 94 ? -3.697 -12.098 -10.617 1.00 94.50 94 TYR A C 1
ATOM 743 O O . TYR A 1 94 ? -4.760 -11.950 -11.211 1.00 94.50 94 TYR A O 1
ATOM 751 N N . THR A 1 95 ? -3.201 -13.311 -10.362 1.00 93.38 95 THR A N 1
ATOM 752 C CA . THR A 1 95 ? -3.791 -14.559 -10.886 1.00 93.38 95 THR A CA 1
ATOM 753 C C . THR A 1 95 ? -4.024 -15.627 -9.811 1.00 93.38 95 THR A C 1
ATOM 755 O O . THR A 1 95 ? -4.871 -16.509 -9.988 1.00 93.38 95 THR A O 1
ATOM 758 N N . GLY A 1 96 ? -3.309 -15.545 -8.687 1.00 92.38 96 GLY A N 1
ATOM 759 C CA . GLY A 1 96 ? -3.345 -16.519 -7.597 1.00 92.38 96 GLY A CA 1
ATOM 760 C C . GLY A 1 96 ? -4.429 -16.287 -6.539 1.00 92.38 96 GLY A C 1
ATOM 761 O O . GLY A 1 96 ? -5.433 -15.617 -6.759 1.00 92.38 96 GLY A O 1
ATOM 762 N N . GLU A 1 97 ? -4.204 -16.857 -5.352 1.00 93.06 97 GLU A N 1
ATOM 763 C CA . GLU A 1 97 ? -5.182 -16.872 -4.252 1.00 93.06 97 GLU A CA 1
ATOM 764 C C . GLU A 1 97 ? -5.550 -15.475 -3.728 1.00 93.06 97 GLU A C 1
ATOM 766 O O . GLU A 1 97 ? -6.674 -15.266 -3.274 1.00 93.06 97 GLU A O 1
ATOM 771 N N . LEU A 1 98 ? -4.630 -14.501 -3.789 1.00 96.00 98 LEU A N 1
ATOM 772 C CA . LEU A 1 98 ? -4.947 -13.138 -3.363 1.00 96.00 98 LEU A CA 1
ATOM 773 C C . LEU A 1 98 ? -5.871 -12.461 -4.373 1.00 96.00 98 LEU A C 1
ATOM 775 O O . LEU A 1 98 ? -6.734 -11.699 -3.948 1.00 96.00 98 LEU A O 1
ATOM 779 N N . ALA A 1 99 ? -5.740 -12.770 -5.668 1.00 96.38 99 ALA A N 1
ATOM 780 C CA . ALA A 1 99 ? -6.641 -12.258 -6.697 1.00 96.38 99 ALA A CA 1
ATOM 781 C C . ALA A 1 99 ? -8.086 -12.687 -6.408 1.00 96.38 99 ALA A C 1
ATOM 783 O O . ALA A 1 99 ? -8.989 -11.855 -6.426 1.00 96.38 99 ALA A O 1
ATOM 784 N N . ASP A 1 100 ? -8.295 -13.957 -6.044 1.00 95.88 100 ASP A N 1
ATOM 785 C CA . ASP A 1 100 ? -9.623 -14.478 -5.693 1.00 95.88 100 ASP A CA 1
ATOM 786 C C . ASP A 1 100 ? -10.209 -13.769 -4.463 1.00 95.88 100 ASP A C 1
ATOM 788 O O . ASP A 1 100 ? -11.378 -13.379 -4.462 1.00 95.88 100 ASP A O 1
ATOM 792 N N . VAL A 1 101 ? -9.391 -13.544 -3.428 1.00 95.88 101 VAL A N 1
ATOM 793 C CA . VAL A 1 101 ? -9.809 -12.811 -2.221 1.00 95.88 101 VAL A CA 1
ATOM 794 C C . VAL A 1 101 ? -10.160 -11.355 -2.541 1.00 95.88 101 VAL A C 1
ATOM 796 O O . VAL A 1 101 ? -11.166 -10.851 -2.044 1.00 95.88 101 VAL A O 1
ATOM 799 N N . ILE A 1 102 ? -9.351 -10.681 -3.363 1.00 95.75 102 ILE A N 1
ATOM 800 C CA . ILE A 1 102 ? -9.556 -9.282 -3.759 1.00 95.75 102 ILE A CA 1
ATOM 801 C C . ILE A 1 102 ? -10.845 -9.138 -4.569 1.00 95.75 102 ILE A C 1
ATOM 803 O O . ILE A 1 102 ? -11.686 -8.310 -4.225 1.00 95.75 102 ILE A O 1
ATOM 807 N N . VAL A 1 103 ? -11.017 -9.954 -5.613 1.00 97.44 103 VAL A N 1
ATOM 808 C CA . VAL A 1 103 ? -12.198 -9.917 -6.490 1.00 97.44 103 VAL A CA 1
ATOM 809 C C . VAL A 1 103 ? -13.460 -10.169 -5.684 1.00 97.44 103 VAL A C 1
ATOM 811 O O . VAL A 1 103 ? -14.421 -9.413 -5.810 1.00 97.44 103 VAL A O 1
ATOM 814 N N . LYS A 1 104 ? -13.439 -11.177 -4.804 1.00 96.94 104 LYS A N 1
ATOM 815 C CA . LYS A 1 104 ? -14.585 -11.477 -3.950 1.00 96.94 104 LYS A CA 1
ATOM 816 C C . LYS A 1 104 ? -14.960 -10.281 -3.072 1.00 96.94 104 LYS A C 1
ATOM 818 O O . LYS A 1 104 ? -16.120 -9.891 -3.060 1.00 96.94 104 LYS A O 1
ATOM 823 N N . GLU A 1 105 ? -14.000 -9.696 -2.356 1.00 94.25 105 GLU A N 1
ATOM 824 C CA . GLU A 1 105 ? -14.274 -8.563 -1.461 1.00 94.25 105 GLU A CA 1
ATOM 825 C C . GLU A 1 105 ? -14.802 -7.348 -2.239 1.00 94.25 105 GLU A C 1
ATOM 827 O O . GLU A 1 105 ? -15.755 -6.707 -1.807 1.00 94.25 105 GLU A O 1
ATOM 832 N N . ILE A 1 106 ? -14.229 -7.048 -3.409 1.00 95.88 106 ILE A N 1
ATOM 833 C CA . ILE A 1 106 ? -14.682 -5.933 -4.250 1.00 95.88 106 ILE A CA 1
ATOM 834 C C . ILE A 1 106 ? -16.124 -6.157 -4.719 1.00 95.88 106 ILE A C 1
ATOM 836 O O . ILE A 1 106 ? -16.941 -5.241 -4.633 1.00 95.88 106 ILE A O 1
ATOM 840 N N . GLN A 1 107 ? -16.448 -7.361 -5.190 1.00 96.94 107 GLN A N 1
ATOM 841 C CA . GLN A 1 107 ? -17.788 -7.695 -5.677 1.00 96.94 107 GLN A CA 1
ATOM 842 C C . GLN A 1 107 ? -18.823 -7.749 -4.547 1.00 96.94 107 GLN A C 1
ATOM 844 O O . GLN A 1 107 ? -19.941 -7.269 -4.731 1.00 96.94 107 GLN A O 1
ATOM 849 N N . ASP A 1 108 ? -18.449 -8.244 -3.362 1.00 95.62 108 ASP A N 1
ATOM 850 C CA . ASP A 1 108 ? -19.301 -8.213 -2.164 1.00 95.62 108 ASP A CA 1
ATOM 851 C C . ASP A 1 108 ? -19.692 -6.767 -1.781 1.00 95.62 108 ASP A C 1
ATOM 853 O O . ASP A 1 108 ? -20.766 -6.548 -1.220 1.00 95.62 108 ASP A O 1
ATOM 857 N N . GLN A 1 109 ? -18.850 -5.777 -2.109 1.00 93.50 109 GLN A N 1
ATOM 858 C CA . GLN A 1 109 ? -19.108 -4.343 -1.905 1.00 93.50 109 GLN A CA 1
ATOM 859 C C . GLN A 1 109 ? -19.706 -3.640 -3.142 1.00 93.50 109 GLN A C 1
ATOM 861 O O . GLN A 1 109 ? -19.793 -2.413 -3.177 1.00 93.50 109 GLN A O 1
ATOM 866 N N . GLY A 1 110 ? -20.127 -4.393 -4.165 1.00 95.94 110 GLY A N 1
ATOM 867 C CA . GLY A 1 110 ? -20.769 -3.859 -5.373 1.00 95.94 110 GLY A CA 1
ATOM 868 C C . GLY A 1 110 ? -19.814 -3.312 -6.439 1.00 95.94 110 GLY A C 1
ATOM 869 O O . GLY A 1 110 ? -20.257 -2.628 -7.362 1.00 95.94 110 GLY A O 1
ATOM 870 N N . GLY A 1 111 ? -18.512 -3.583 -6.331 1.00 97.12 111 GLY A N 1
ATOM 871 C CA . GLY A 1 111 ? -17.533 -3.251 -7.363 1.00 97.12 111 GLY A CA 1
ATOM 872 C C . GLY A 1 111 ? -17.563 -4.212 -8.557 1.00 97.12 111 GLY A C 1
ATOM 873 O O . GLY A 1 111 ? -18.121 -5.304 -8.494 1.00 97.12 111 GLY A O 1
ATOM 874 N N . ILE A 1 112 ? -16.932 -3.796 -9.658 1.00 97.81 112 ILE A N 1
ATOM 875 C CA . ILE A 1 112 ? -17.011 -4.483 -10.963 1.00 97.81 112 ILE A CA 1
ATOM 876 C C . ILE A 1 112 ? -15.735 -5.226 -11.370 1.00 97.81 112 ILE A C 1
ATOM 878 O O . ILE A 1 112 ? -15.716 -5.853 -12.422 1.00 97.81 112 ILE A O 1
ATOM 882 N N . ILE A 1 113 ? -14.670 -5.142 -10.568 1.00 97.81 113 ILE A N 1
ATOM 883 C CA . ILE A 1 113 ? -13.390 -5.775 -10.903 1.00 97.81 113 ILE A CA 1
ATOM 884 C C . ILE A 1 113 ? -13.562 -7.295 -10.885 1.00 97.81 113 ILE A C 1
ATOM 886 O O . ILE A 1 113 ? -14.096 -7.874 -9.935 1.00 97.81 113 ILE A O 1
ATOM 890 N N . THR A 1 114 ? -13.084 -7.936 -11.942 1.00 97.12 114 THR A N 1
ATOM 891 C CA . THR A 1 114 ? -13.064 -9.384 -12.120 1.00 97.12 114 THR A CA 1
ATOM 892 C C . THR A 1 114 ? -11.640 -9.927 -12.035 1.00 97.12 114 THR A C 1
ATOM 894 O O . THR A 1 114 ? -10.652 -9.190 -12.044 1.00 97.12 114 THR A O 1
ATOM 897 N N . LYS A 1 115 ? -11.520 -11.255 -11.973 1.00 95.81 115 LYS A N 1
ATOM 898 C CA . LYS A 1 115 ? -10.213 -11.916 -12.039 1.00 95.81 115 LYS A CA 1
ATOM 899 C C . LYS A 1 115 ? -9.527 -11.691 -13.388 1.00 95.81 115 LYS A C 1
ATOM 901 O O . LYS A 1 115 ? -8.308 -11.577 -13.428 1.00 95.81 115 LYS A O 1
ATOM 906 N N . GLU A 1 116 ? -10.310 -11.593 -14.461 1.00 97.00 116 GLU A N 1
ATOM 907 C CA . GLU A 1 116 ? -9.808 -11.298 -15.802 1.00 97.00 116 GLU A CA 1
ATOM 908 C C . GLU A 1 116 ? -9.202 -9.889 -15.877 1.00 97.00 116 GLU A C 1
ATOM 910 O O . GLU A 1 116 ? -8.115 -9.717 -16.428 1.00 97.00 116 GLU A O 1
ATOM 915 N N . ASP A 1 117 ? -9.835 -8.896 -15.243 1.00 97.38 117 ASP A N 1
ATOM 916 C CA . ASP A 1 117 ? -9.281 -7.538 -15.158 1.00 97.38 117 ASP A CA 1
ATOM 917 C C . ASP A 1 117 ? -7.917 -7.526 -14.456 1.00 97.38 117 ASP A C 1
ATOM 919 O O . ASP A 1 117 ? -6.978 -6.878 -14.922 1.00 97.38 117 ASP A O 1
ATOM 923 N N . LEU A 1 118 ? -7.783 -8.269 -13.349 1.00 96.44 118 LEU A N 1
ATOM 924 C CA . LEU A 1 118 ? -6.511 -8.386 -12.633 1.00 96.44 118 LEU A CA 1
ATOM 925 C C . LEU A 1 118 ? -5.453 -9.112 -13.471 1.00 96.44 118 LEU A C 1
ATOM 927 O O . LEU A 1 118 ? -4.311 -8.658 -13.520 1.00 96.44 118 LEU A O 1
ATOM 931 N N . SER A 1 119 ? -5.814 -10.201 -14.155 1.00 94.94 119 SER A N 1
ATOM 932 C CA . SER A 1 119 ? -4.870 -10.976 -14.969 1.00 94.94 119 SER A CA 1
ATOM 933 C C . SER A 1 119 ? -4.402 -10.238 -16.221 1.00 94.94 119 SER A C 1
ATOM 935 O O . SER A 1 119 ? -3.277 -10.444 -16.672 1.00 94.94 119 SER A O 1
ATOM 937 N N . ASN A 1 120 ? -5.257 -9.384 -16.785 1.00 95.88 120 ASN A N 1
ATOM 938 C CA . ASN A 1 120 ? -4.962 -8.628 -18.000 1.00 95.88 120 ASN A CA 1
ATOM 939 C C . ASN A 1 120 ? -4.184 -7.335 -17.721 1.00 95.88 120 ASN A C 1
ATOM 941 O O . ASN A 1 120 ? -3.750 -6.665 -18.661 1.00 95.88 120 ASN A O 1
ATOM 945 N N . TYR A 1 121 ? -3.980 -6.973 -16.451 1.00 94.44 121 TYR A N 1
ATOM 946 C CA . TYR A 1 121 ? -3.200 -5.799 -16.089 1.00 94.44 121 TYR A CA 1
ATOM 947 C C . TYR A 1 121 ? -1.732 -5.957 -16.503 1.00 94.44 121 TYR A C 1
ATOM 949 O O . TYR A 1 121 ? -1.028 -6.869 -16.066 1.00 94.44 121 TYR A O 1
ATOM 957 N N . GLN A 1 122 ? -1.240 -5.012 -17.304 1.00 90.44 122 GLN A N 1
ATOM 958 C CA . GLN A 1 122 ? 0.154 -4.958 -17.731 1.00 90.44 122 GLN A CA 1
ATOM 959 C C . GLN A 1 122 ? 0.752 -3.579 -17.485 1.00 90.44 122 GLN A C 1
ATOM 961 O O . GLN A 1 122 ? 0.072 -2.555 -17.520 1.00 90.44 122 GLN A O 1
ATOM 966 N N . VAL A 1 123 ? 2.059 -3.561 -17.221 1.00 91.44 123 VAL A N 1
ATOM 967 C CA . VAL A 1 123 ? 2.800 -2.319 -16.997 1.00 91.44 123 VAL A CA 1
ATOM 968 C C . VAL A 1 123 ? 3.536 -1.913 -18.262 1.00 91.44 123 VAL A C 1
ATOM 970 O O . VAL A 1 123 ? 4.451 -2.615 -18.705 1.00 91.44 123 VAL A O 1
ATOM 973 N N . ASP A 1 124 ? 3.209 -0.727 -18.758 1.00 89.12 124 ASP A N 1
ATOM 974 C CA . ASP A 1 124 ? 3.924 -0.065 -19.842 1.00 89.12 124 ASP A CA 1
ATOM 975 C C . ASP A 1 124 ? 5.148 0.678 -19.302 1.00 89.12 124 ASP A C 1
ATOM 977 O O . ASP A 1 124 ? 5.025 1.601 -18.498 1.00 89.12 124 ASP A O 1
ATOM 981 N N . PHE A 1 125 ? 6.338 0.296 -19.768 1.00 87.88 125 PHE A N 1
ATOM 982 C CA . PHE A 1 125 ? 7.557 1.074 -19.555 1.00 87.88 125 PHE A CA 1
ATOM 983 C C . PHE A 1 125 ? 7.767 1.954 -20.778 1.00 87.88 125 PHE A C 1
ATOM 985 O O . PHE A 1 125 ? 7.803 1.458 -21.903 1.00 87.88 125 PHE A O 1
ATOM 992 N N . ARG A 1 126 ? 7.870 3.261 -20.551 1.00 89.12 126 ARG A N 1
ATOM 993 C CA . ARG A 1 126 ? 8.073 4.261 -21.598 1.00 89.12 126 ARG A CA 1
ATOM 994 C C . ARG A 1 126 ? 9.255 5.128 -21.215 1.00 89.12 126 ARG A C 1
ATOM 996 O O . ARG A 1 126 ? 9.474 5.386 -20.031 1.00 89.12 126 ARG A O 1
ATOM 1003 N N . GLU A 1 127 ? 10.000 5.569 -22.217 1.00 89.50 127 GLU A N 1
ATOM 1004 C CA . GLU A 1 127 ? 11.024 6.578 -21.999 1.00 89.50 127 GLU A CA 1
ATOM 1005 C C . GLU A 1 127 ? 10.379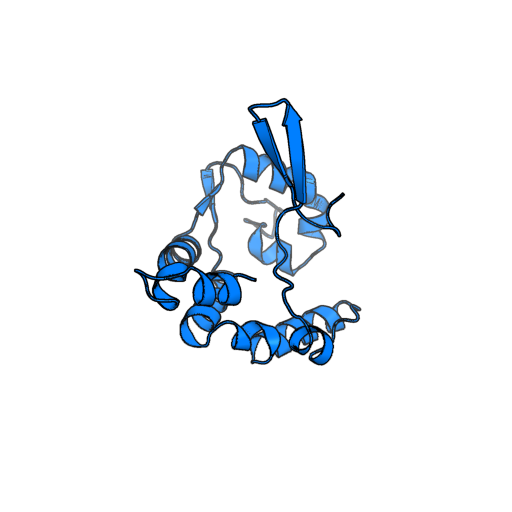 7.866 -21.484 1.00 89.50 127 GLU A C 1
ATOM 1007 O O . GLU A 1 127 ? 9.261 8.229 -21.866 1.00 89.50 127 GLU A O 1
ATOM 1012 N N . ALA A 1 128 ? 11.090 8.539 -20.584 1.00 92.38 128 ALA A N 1
ATOM 1013 C CA . ALA A 1 128 ? 10.660 9.831 -20.088 1.00 92.38 128 ALA A CA 1
ATOM 1014 C C . ALA A 1 128 ? 10.638 10.851 -21.234 1.00 92.38 128 ALA A C 1
ATOM 1016 O O . ALA A 1 128 ? 11.509 10.854 -22.108 1.00 92.38 128 ALA A O 1
ATOM 1017 N N . ILE A 1 129 ? 9.657 11.748 -21.202 1.00 92.69 129 ILE A N 1
ATOM 1018 C CA . ILE A 1 129 ? 9.600 12.883 -22.116 1.00 92.69 129 ILE A CA 1
ATOM 1019 C C . ILE A 1 129 ? 10.742 13.824 -21.748 1.00 92.69 129 ILE A C 1
ATOM 1021 O O . ILE A 1 129 ? 10.875 14.236 -20.595 1.00 92.69 129 ILE A O 1
ATOM 1025 N N . GLN A 1 130 ? 11.556 14.166 -22.739 1.00 94.81 130 GLN A N 1
ATOM 1026 C CA . GLN A 1 130 ? 12.681 15.075 -22.571 1.00 94.81 130 GLN A CA 1
ATOM 1027 C C . GLN A 1 130 ? 12.261 16.487 -22.962 1.00 94.81 130 GLN A C 1
ATOM 1029 O O . GLN A 1 130 ? 11.775 16.717 -24.071 1.00 94.81 130 GLN A O 1
ATOM 1034 N N . VAL A 1 131 ? 12.462 17.435 -22.055 1.00 93.94 131 VAL A N 1
ATOM 1035 C CA . VAL A 1 131 ? 12.173 18.852 -22.270 1.00 93.94 131 VAL A CA 1
ATOM 1036 C C . VAL A 1 131 ? 13.449 19.641 -22.033 1.00 93.94 131 VAL A C 1
ATOM 1038 O O . VAL A 1 131 ? 13.940 19.727 -20.909 1.00 93.94 131 VAL A O 1
ATOM 1041 N N . ASN A 1 132 ? 13.989 20.240 -23.089 1.00 95.81 132 ASN A N 1
ATOM 1042 C CA . ASN A 1 132 ? 15.129 21.142 -22.961 1.00 95.81 132 ASN A CA 1
ATOM 1043 C C . ASN A 1 132 ? 14.642 22.478 -22.392 1.00 95.81 132 ASN A C 1
ATOM 1045 O O . ASN A 1 132 ? 13.841 23.168 -23.022 1.00 95.81 132 ASN A O 1
ATOM 1049 N N . LEU A 1 133 ? 15.108 22.824 -21.191 1.00 94.75 133 LEU A N 1
ATOM 1050 C CA . LEU A 1 133 ? 14.774 24.081 -20.517 1.00 94.75 133 LEU A CA 1
ATOM 1051 C C . LEU A 1 133 ? 15.692 25.219 -20.986 1.00 94.75 133 LEU A C 1
ATOM 1053 O O . LEU A 1 133 ? 15.258 26.366 -21.068 1.00 94.75 133 LEU A O 1
ATOM 1057 N N . ASN A 1 134 ? 16.954 24.901 -21.291 1.00 94.38 134 ASN A N 1
ATOM 1058 C CA . ASN A 1 134 ? 17.939 25.767 -21.946 1.00 94.38 134 ASN A CA 1
ATOM 1059 C C . ASN A 1 134 ? 19.102 24.911 -22.504 1.00 94.38 134 ASN A C 1
ATOM 1061 O O . ASN A 1 134 ? 19.001 23.687 -22.546 1.00 94.38 134 ASN A O 1
ATOM 1065 N N . GLU A 1 135 ? 20.204 25.545 -22.920 1.00 92.56 135 GLU A N 1
ATOM 1066 C CA . GLU A 1 135 ? 21.366 24.880 -23.536 1.00 92.56 135 GLU A CA 1
ATOM 1067 C C . GLU A 1 135 ? 22.109 23.882 -22.627 1.00 92.56 135 GLU A C 1
ATOM 1069 O O . GLU A 1 135 ? 22.814 23.016 -23.139 1.00 92.56 135 GLU A O 1
ATOM 1074 N N . SER A 1 136 ? 21.971 23.976 -21.300 1.00 95.00 136 SER A N 1
ATOM 1075 C CA . SER A 1 136 ? 22.673 23.111 -20.338 1.00 95.00 136 SER A CA 1
ATOM 1076 C C . SER A 1 136 ? 21.751 22.262 -19.463 1.00 95.00 136 SER A C 1
ATOM 1078 O O . SER A 1 136 ? 22.243 21.459 -18.668 1.00 95.00 136 SER A O 1
ATOM 1080 N N . LEU A 1 137 ? 20.429 22.417 -19.594 1.00 96.38 137 LEU A N 1
ATOM 1081 C CA . LEU A 1 137 ? 19.459 21.765 -18.721 1.00 96.38 137 LEU A CA 1
ATOM 1082 C C . LEU A 1 137 ? 18.342 21.068 -19.505 1.00 96.38 137 LEU A C 1
ATOM 1084 O O . LEU A 1 137 ? 17.540 21.709 -20.186 1.00 96.38 137 LEU A O 1
ATOM 1088 N N . THR A 1 138 ? 18.237 19.757 -19.293 1.00 96.62 138 THR A N 1
ATOM 1089 C CA . THR A 1 138 ? 17.152 18.904 -19.793 1.00 96.62 138 THR A CA 1
ATOM 1090 C C . THR A 1 138 ? 16.365 18.343 -18.613 1.00 96.62 138 THR A C 1
ATOM 1092 O O . THR A 1 138 ? 16.932 17.732 -17.707 1.00 96.62 138 THR A O 1
ATOM 1095 N N . ALA A 1 139 ? 15.051 18.547 -18.623 1.00 94.31 139 ALA A N 1
ATOM 1096 C CA . ALA A 1 139 ? 14.119 17.913 -17.703 1.00 94.31 139 ALA A CA 1
ATOM 1097 C C . ALA A 1 139 ? 13.587 16.605 -18.303 1.00 94.31 139 ALA A C 1
ATOM 1099 O O . ALA A 1 139 ? 13.281 16.540 -19.492 1.00 94.31 139 ALA A O 1
ATOM 1100 N N . PHE A 1 140 ? 13.441 15.583 -17.462 1.00 94.88 140 PHE A N 1
ATOM 1101 C CA . PHE A 1 140 ? 12.831 14.302 -17.810 1.00 94.88 140 PHE A CA 1
ATOM 1102 C C . PHE A 1 140 ? 11.521 14.175 -17.035 1.00 94.88 140 PHE A C 1
ATOM 1104 O O . PHE A 1 140 ? 11.533 14.188 -15.804 1.00 94.88 140 PHE A O 1
ATOM 1111 N N . VAL A 1 141 ? 10.398 14.080 -17.743 1.00 92.81 141 VAL A N 1
ATOM 1112 C CA . VAL A 1 141 ? 9.056 14.002 -17.144 1.00 92.81 141 VAL A CA 1
ATOM 1113 C C . VAL A 1 141 ? 8.333 12.728 -17.575 1.00 92.81 141 VAL A C 1
ATOM 1115 O O . VAL A 1 141 ? 8.670 12.115 -18.589 1.00 92.81 141 VAL A O 1
ATOM 1118 N N . SER A 1 142 ? 7.361 12.283 -16.782 1.00 90.75 142 SER A N 1
ATOM 1119 C CA . SER A 1 142 ? 6.612 11.059 -17.065 1.00 90.75 142 SER A CA 1
ATOM 1120 C C . SER A 1 142 ? 5.751 11.192 -18.322 1.00 90.75 142 SER A C 1
ATOM 1122 O O . SER A 1 142 ? 5.231 12.258 -18.645 1.00 90.75 142 SER A O 1
ATOM 1124 N N . TYR A 1 143 ? 5.599 10.082 -19.039 1.00 88.44 143 TYR A N 1
ATOM 1125 C CA . TYR A 1 143 ? 4.698 9.994 -20.183 1.00 88.44 143 TYR A CA 1
ATOM 1126 C C . TYR A 1 143 ? 3.227 9.946 -19.705 1.00 88.44 143 TYR A C 1
ATOM 1128 O O . TYR A 1 143 ? 2.973 9.352 -18.652 1.00 88.44 143 TYR A O 1
ATOM 1136 N N . PRO A 1 144 ? 2.244 10.493 -20.458 1.00 85.19 144 PRO A N 1
ATOM 1137 C CA . PRO A 1 144 ? 0.816 10.295 -20.190 1.00 85.19 144 PRO A CA 1
ATOM 1138 C C . PRO A 1 144 ? 0.472 8.832 -19.846 1.00 85.19 144 PRO A C 1
ATOM 1140 O O . PRO A 1 144 ? 1.019 7.914 -20.459 1.00 85.19 144 PRO A O 1
ATOM 1143 N N . PRO A 1 145 ? -0.418 8.564 -18.876 1.00 85.12 145 PRO A N 1
ATOM 1144 C CA . PRO A 1 145 ? -1.576 9.375 -18.488 1.00 85.12 145 PRO A CA 1
ATOM 1145 C C . PRO A 1 145 ? -1.336 10.391 -17.360 1.00 85.12 145 PRO A C 1
ATOM 1147 O O . PRO A 1 145 ? -2.293 10.995 -16.885 1.00 85.12 145 PRO A O 1
ATOM 1150 N N . THR A 1 146 ? -0.097 10.589 -16.908 1.00 83.25 146 THR A N 1
ATOM 1151 C CA . THR A 1 146 ? 0.221 11.690 -15.986 1.00 83.25 146 THR A CA 1
ATOM 1152 C C . THR A 1 146 ? 0.067 13.037 -16.697 1.00 83.25 146 THR A C 1
ATOM 1154 O O . THR A 1 146 ? 0.573 13.180 -17.812 1.00 83.25 146 THR A O 1
ATOM 1157 N N . SER A 1 147 ? -0.632 13.988 -16.070 1.00 71.44 147 SER A N 1
ATOM 1158 C CA . SER A 1 147 ? -0.832 15.362 -16.560 1.00 71.44 147 SER A CA 1
ATOM 1159 C C . SER A 1 147 ? 0.370 16.260 -16.315 1.00 71.44 147 SER A C 1
ATOM 1161 O O . SER A 1 147 ? 0.920 16.149 -15.195 1.00 71.44 147 SER A O 1
#

Sequence (147 aa):
AYRKAYSEFGGGVSWKELFQPTIQLCREGIVITKIQATAI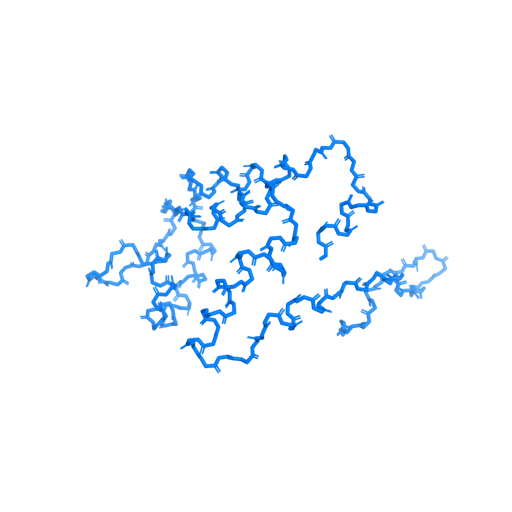NEVKADILKDPGMRKIYVKNNQTNELYGEGDTIQRLKLARTLEIIAEKGDDAFYTGELADVIVKEIQDQGGIITKEDLSNYQVDFREAIQVNLNESLTAFVSYPPTS

pLDDT: mean 94.74, std 4.03, range [71.44, 98.56]